Protein AF-A0AAI8B9B4-F1 (afdb_monomer)

Mean predicted aligned error: 6.03 Å

Foldseek 3Di:
DDPPPPPDPFDKDWDFPVCCVPPVQVPHDSVVVLVVCVVVVQWDADPVRHRWDWDQDPPPGIGTTTIGTPCVVVDDD

Sequence (77 aa):
MSTGDAEHVETEYLIEAAVFCKDMCAGFDHKMVVKALMKHGVLMPRSDGYPYRQEYVPGYGKFMVYRVRPSIFTLEL

Nearest PDB structures (foldseek):
  8tch-assembly1_A  TM=7.693E-01  e=9.198E-01  Staphylococcus aureus
  8tch-assembly1_B  TM=7.638E-01  e=1.827E+00  Staphylococcus aureus
  2qnd-assembly2_B  TM=3.434E-01  e=3.203E+00  Homo sapiens

Secondary structure (DSSP, 8-state):
--TTS-S-----EEEEHHHIIIIITTTS-HHHHHHHHHHTT-B---TTS-S-EEEEETTTEEEEEEEE-GGGGG---

Organism: NCBI:txid342113

pLDDT: mean 89.44, std 14.4, range [42.53, 97.69]

Solvent-accessible surface area (backbone atoms only — not comparable to full-atom values): 4821 Å² total; per-residue (Å²): 134,79,98,72,85,78,86,76,83,80,64,74,44,80,41,45,46,68,53,43,51,59,65,73,24,57,98,52,62,48,69,57,52,52,52,51,36,42,73,72,62,24,39,54,48,48,98,88,64,44,60,56,45,80,43,77,44,89,98,78,45,77,43,51,23,31,38,34,42,64,58,62,83,73,62,85,132

Structure (mmCIF, N/CA/C/O backbone):
data_AF-A0AAI8B9B4-F1
#
_entry.id   AF-A0AAI8B9B4-F1
#
loop_
_atom_site.group_PDB
_atom_site.id
_atom_site.type_symbol
_atom_site.label_atom_id
_atom_site.label_alt_id
_atom_site.label_comp_id
_atom_site.label_asym_id
_atom_site.label_entity_id
_atom_site.label_seq_id
_atom_site.pdbx_PDB_ins_code
_atom_site.Cartn_x
_atom_site.Cartn_y
_atom_site.Cartn_z
_atom_site.occupancy
_atom_site.B_iso_or_equiv
_atom_site.auth_seq_id
_atom_site.auth_comp_id
_atom_site.auth_asym_id
_atom_site.auth_atom_id
_atom_site.pdbx_PDB_model_num
ATOM 1 N N . MET A 1 1 ? 29.447 -20.568 11.091 1.00 42.53 1 MET A N 1
ATOM 2 C CA . MET A 1 1 ? 28.293 -19.757 10.653 1.00 42.53 1 MET A CA 1
ATOM 3 C C . MET A 1 1 ? 27.244 -19.906 11.738 1.00 42.53 1 MET A C 1
ATOM 5 O O . MET A 1 1 ? 26.815 -21.029 11.963 1.00 42.53 1 MET A O 1
ATOM 9 N N . SER A 1 2 ? 26.989 -18.854 12.518 1.00 45.25 2 SER A N 1
ATOM 10 C CA . SER A 1 2 ? 26.100 -18.937 13.684 1.00 45.25 2 SER A CA 1
ATOM 11 C C . SER A 1 2 ? 24.643 -18.906 13.224 1.00 45.25 2 SER A C 1
ATOM 13 O O . SER A 1 2 ? 24.275 -18.072 12.402 1.00 45.25 2 SER A O 1
ATOM 15 N N . THR A 1 3 ? 23.823 -19.816 13.739 1.00 56.09 3 THR A N 1
ATOM 16 C CA . THR A 1 3 ? 22.379 -19.958 13.491 1.00 56.09 3 THR A CA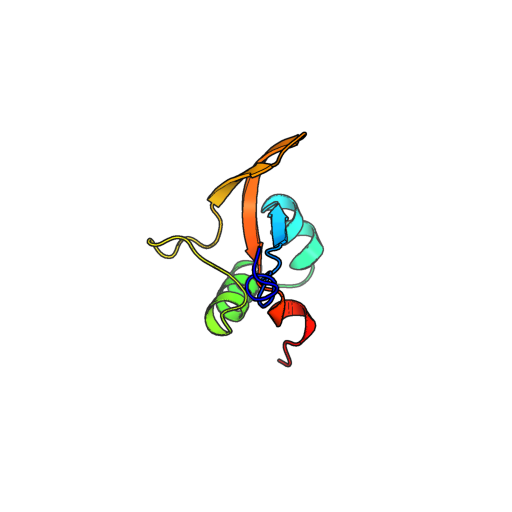 1
ATOM 17 C C . THR A 1 3 ? 21.564 -18.886 14.233 1.00 56.09 3 THR A C 1
ATOM 19 O O . THR A 1 3 ? 20.629 -19.219 14.952 1.00 56.09 3 THR A O 1
ATOM 22 N N . GLY A 1 4 ? 21.968 -17.614 14.131 1.00 50.47 4 GLY A N 1
ATOM 23 C CA . GLY A 1 4 ? 21.384 -16.492 14.884 1.00 50.47 4 GLY A CA 1
ATOM 24 C C . GLY A 1 4 ? 20.800 -15.354 14.039 1.00 50.47 4 GLY A C 1
ATOM 25 O O . GLY A 1 4 ? 20.116 -14.504 14.589 1.00 50.47 4 GLY A O 1
ATOM 26 N N . ASP A 1 5 ? 21.009 -15.347 12.719 1.00 51.12 5 ASP A N 1
ATOM 27 C CA . ASP A 1 5 ? 20.631 -14.214 11.848 1.00 51.12 5 ASP A CA 1
ATOM 28 C C . ASP A 1 5 ? 19.340 -14.457 11.034 1.00 51.12 5 ASP A C 1
ATOM 30 O O . ASP A 1 5 ? 19.128 -13.839 9.992 1.00 51.12 5 ASP A O 1
ATOM 34 N N . ALA A 1 6 ? 18.476 -15.386 11.459 1.00 56.09 6 ALA A N 1
ATOM 35 C CA . ALA A 1 6 ? 17.246 -15.741 10.733 1.00 56.09 6 ALA A CA 1
ATOM 36 C C . ALA A 1 6 ? 15.957 -15.123 11.319 1.00 56.09 6 ALA A C 1
ATOM 38 O O . ALA A 1 6 ? 14.873 -15.354 10.785 1.00 56.09 6 ALA A O 1
ATOM 39 N N . GLU A 1 7 ? 16.040 -14.339 12.396 1.00 56.75 7 GLU A N 1
ATOM 40 C CA . GLU A 1 7 ? 14.867 -13.818 13.112 1.00 56.75 7 GLU A CA 1
ATOM 41 C C . GLU A 1 7 ? 14.605 -12.338 12.803 1.00 56.75 7 GLU A C 1
ATOM 43 O O . GLU A 1 7 ? 14.919 -11.458 13.593 1.00 56.75 7 GLU A O 1
ATOM 48 N N . HIS A 1 8 ? 14.058 -12.089 11.608 1.00 54.62 8 HIS A N 1
ATOM 49 C CA . HIS A 1 8 ? 13.049 -11.064 11.269 1.00 54.62 8 HIS A CA 1
ATOM 50 C C . HIS A 1 8 ? 13.133 -10.712 9.780 1.00 54.62 8 HIS A C 1
ATOM 52 O O . HIS A 1 8 ? 13.599 -9.646 9.380 1.00 54.62 8 HIS A O 1
ATOM 58 N N . VAL A 1 9 ? 12.633 -11.606 8.926 1.00 58.12 9 VAL A N 1
ATOM 59 C CA . VAL A 1 9 ? 12.287 -11.218 7.554 1.00 58.12 9 VAL A CA 1
ATOM 60 C C . VAL A 1 9 ? 10.933 -10.507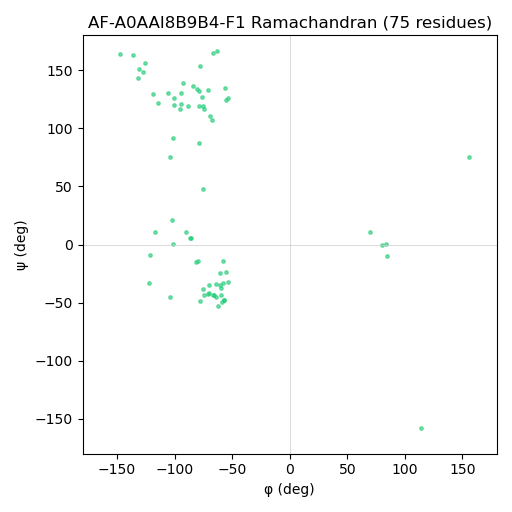 7.609 1.00 58.12 9 VAL A C 1
ATOM 62 O O . VAL A 1 9 ? 9.881 -11.136 7.496 1.00 58.12 9 VAL A O 1
ATOM 65 N N . GLU A 1 10 ? 10.930 -9.191 7.836 1.00 67.56 10 GLU A N 1
ATOM 66 C CA . GLU A 1 10 ? 9.723 -8.387 7.617 1.00 67.56 10 GLU A CA 1
ATOM 67 C C . GLU A 1 10 ? 9.431 -8.367 6.110 1.00 67.56 10 GLU A C 1
ATOM 69 O O . GLU A 1 10 ? 10.153 -7.763 5.319 1.00 67.56 10 GLU A O 1
ATOM 74 N N . THR A 1 11 ? 8.394 -9.095 5.691 1.00 84.62 11 THR A N 1
ATOM 75 C CA . THR A 1 11 ? 7.983 -9.136 4.283 1.00 84.62 11 THR A CA 1
ATOM 76 C C . THR A 1 11 ? 7.283 -7.831 3.927 1.00 84.62 11 THR A C 1
ATOM 78 O O . THR A 1 11 ? 6.222 -7.529 4.461 1.00 84.62 11 THR A O 1
ATOM 81 N N . GLU A 1 12 ? 7.847 -7.048 3.015 1.00 89.50 12 GLU A N 1
ATOM 82 C CA . GLU A 1 12 ? 7.184 -5.852 2.498 1.00 89.50 12 GLU A CA 1
ATOM 83 C C . GLU A 1 12 ? 6.395 -6.169 1.229 1.00 89.50 12 GLU A C 1
ATOM 85 O O . GLU A 1 12 ? 6.881 -6.872 0.343 1.00 89.50 12 GLU A O 1
ATOM 90 N N . TYR A 1 13 ? 5.199 -5.593 1.107 1.00 93.88 13 TYR A N 1
ATOM 91 C CA . TYR A 1 13 ? 4.376 -5.724 -0.092 1.00 93.88 13 TYR A CA 1
ATOM 92 C C . TYR A 1 13 ? 4.412 -4.426 -0.894 1.00 93.88 13 TYR A C 1
ATOM 94 O O . TYR A 1 13 ? 4.190 -3.337 -0.35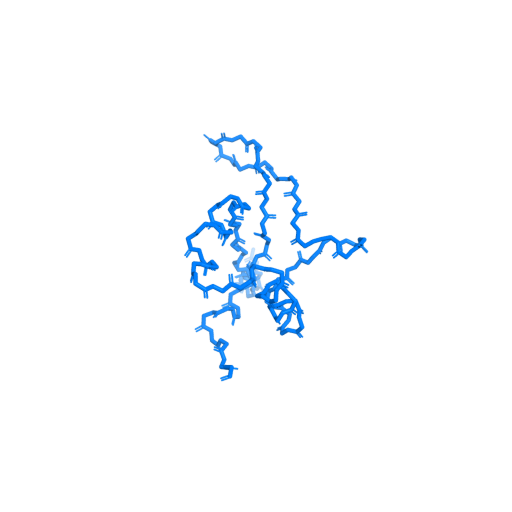7 1.00 93.88 13 TYR A O 1
ATOM 102 N N . LEU A 1 14 ? 4.681 -4.546 -2.193 1.00 95.50 14 LEU A N 1
ATOM 103 C CA . LEU A 1 14 ? 4.584 -3.445 -3.144 1.00 95.50 14 LEU A CA 1
ATOM 104 C C . LEU A 1 14 ? 3.272 -3.580 -3.907 1.00 95.50 14 LEU A C 1
ATOM 106 O O . LEU A 1 14 ? 3.048 -4.583 -4.580 1.00 95.50 14 LEU A O 1
ATOM 110 N N . ILE A 1 15 ? 2.418 -2.566 -3.811 1.00 96.00 15 ILE A N 1
ATOM 111 C CA . ILE A 1 15 ? 1.151 -2.520 -4.543 1.00 96.00 15 ILE A CA 1
ATOM 112 C C . ILE A 1 15 ? 1.222 -1.369 -5.529 1.00 96.00 15 ILE A C 1
ATOM 114 O O . ILE A 1 15 ? 1.421 -0.224 -5.126 1.00 96.00 15 ILE A O 1
ATOM 118 N N . GLU A 1 16 ? 1.061 -1.658 -6.818 1.00 97.19 16 GLU A N 1
ATOM 119 C CA . GLU A 1 16 ? 1.020 -0.622 -7.846 1.00 97.19 16 GLU A CA 1
ATOM 120 C C . GLU A 1 16 ? -0.076 0.407 -7.536 1.00 97.19 16 GLU A C 1
ATOM 122 O O . GLU A 1 16 ? -1.205 0.056 -7.198 1.00 97.19 16 GLU A O 1
ATOM 127 N N . ALA A 1 17 ? 0.242 1.693 -7.670 1.00 97.12 17 ALA A N 1
ATOM 128 C CA . ALA A 1 17 ? -0.657 2.781 -7.315 1.00 97.12 17 ALA A CA 1
ATOM 129 C C . ALA A 1 17 ? -1.962 2.760 -8.125 1.00 97.12 17 ALA A C 1
ATOM 131 O O . ALA A 1 17 ? -3.022 3.066 -7.582 1.00 97.12 17 ALA A O 1
ATOM 132 N N . ALA A 1 18 ? -1.904 2.358 -9.399 1.00 95.75 18 ALA A N 1
ATOM 133 C CA . ALA A 1 18 ? -3.090 2.216 -10.236 1.00 95.75 18 ALA A CA 1
ATOM 134 C C . ALA A 1 18 ? -4.028 1.115 -9.709 1.00 95.75 18 ALA A C 1
ATOM 136 O O . ALA A 1 18 ? -5.228 1.351 -9.569 1.00 95.75 18 ALA A O 1
ATOM 137 N N . VAL A 1 19 ? -3.472 -0.046 -9.347 1.00 96.94 19 VAL A N 1
ATOM 138 C CA . VAL A 1 19 ? -4.203 -1.189 -8.769 1.00 96.94 19 VAL A CA 1
ATOM 139 C C . VAL A 1 19 ? -4.755 -0.844 -7.388 1.00 96.94 19 VAL A C 1
ATOM 141 O O . VAL A 1 19 ? -5.920 -1.102 -7.098 1.00 96.94 19 VAL A O 1
ATOM 144 N N . PHE A 1 20 ? -3.958 -0.189 -6.544 1.00 96.62 20 PHE A N 1
ATOM 145 C CA . PHE A 1 20 ? -4.396 0.249 -5.222 1.00 96.62 20 PHE A CA 1
ATOM 146 C C . PHE A 1 20 ? -5.628 1.163 -5.311 1.00 96.62 20 PHE A C 1
ATOM 148 O O . PHE A 1 20 ? -6.619 0.959 -4.612 1.00 96.62 20 PHE A O 1
ATOM 155 N N . CYS A 1 21 ? -5.594 2.157 -6.200 1.00 95.19 21 CYS A N 1
ATOM 156 C CA . CYS A 1 21 ? -6.709 3.084 -6.367 1.00 95.19 21 CYS A CA 1
ATOM 157 C C . CYS A 1 21 ? -7.936 2.421 -7.003 1.00 95.19 21 CYS A C 1
ATOM 159 O O . CYS A 1 21 ? -9.056 2.702 -6.584 1.00 95.19 21 CYS A O 1
ATOM 161 N N . LYS A 1 22 ? -7.739 1.576 -8.020 1.00 97.00 22 LYS A N 1
ATOM 162 C CA . LYS A 1 22 ? -8.837 0.983 -8.787 1.00 97.00 22 LYS A CA 1
ATOM 163 C C . LYS A 1 22 ? -9.513 -0.171 -8.051 1.00 97.00 22 LYS A C 1
ATOM 165 O O . LYS A 1 22 ? -10.737 -0.206 -7.993 1.00 97.00 22 LYS A O 1
ATOM 170 N N . ASP A 1 23 ? -8.720 -1.099 -7.526 1.00 97.06 23 ASP A N 1
ATOM 171 C CA . ASP A 1 23 ? -9.212 -2.395 -7.063 1.00 97.06 23 ASP A CA 1
ATOM 172 C C . ASP A 1 23 ? -9.291 -2.446 -5.533 1.00 97.06 23 ASP A C 1
ATOM 174 O O . ASP A 1 23 ? -10.315 -2.844 -4.985 1.00 97.06 23 ASP A O 1
ATOM 178 N N . MET A 1 24 ? -8.259 -1.978 -4.818 1.00 93.50 24 MET A N 1
ATOM 179 C CA . MET A 1 24 ? -8.279 -2.008 -3.346 1.00 93.50 24 MET A CA 1
ATOM 180 C C . MET A 1 24 ? -9.179 -0.938 -2.733 1.00 93.50 24 MET A C 1
ATOM 182 O O . MET A 1 24 ? -9.839 -1.189 -1.729 1.00 93.50 24 MET A O 1
ATOM 186 N N . CYS A 1 25 ? -9.199 0.261 -3.315 1.00 96.00 25 CYS A N 1
ATOM 187 C CA . CYS A 1 25 ? -10.045 1.357 -2.840 1.00 96.00 25 CYS A CA 1
ATOM 188 C C . CYS A 1 25 ? -11.430 1.371 -3.499 1.00 96.00 25 CYS A C 1
ATOM 190 O O . CYS A 1 25 ? -12.151 2.358 -3.357 1.00 96.00 25 CYS A O 1
ATOM 192 N N . ALA A 1 26 ? -11.815 0.325 -4.235 1.00 96.44 26 ALA A N 1
ATOM 193 C CA . ALA A 1 26 ? -13.103 0.277 -4.917 1.00 96.44 26 ALA A CA 1
ATOM 194 C C . ALA A 1 26 ? -14.259 0.516 -3.927 1.00 96.44 26 ALA A C 1
ATOM 196 O O . ALA A 1 26 ? -14.386 -0.173 -2.918 1.00 96.44 26 ALA A O 1
ATOM 197 N N . GLY A 1 27 ? -15.099 1.516 -4.211 1.00 96.94 27 GLY A N 1
ATOM 198 C CA . GLY A 1 27 ? -16.215 1.904 -3.339 1.00 96.94 27 GLY A CA 1
ATOM 199 C C . GLY A 1 27 ? -15.854 2.845 -2.181 1.00 96.94 27 GLY A C 1
ATOM 200 O O . GLY A 1 27 ? -16.749 3.246 -1.441 1.00 96.94 27 GLY A O 1
ATOM 201 N N . PHE A 1 28 ? -14.589 3.256 -2.047 1.00 96.50 28 PHE A N 1
ATOM 202 C CA . PHE A 1 28 ? -14.122 4.196 -1.025 1.00 96.50 28 PHE A CA 1
ATOM 203 C C . PHE A 1 28 ? -13.378 5.390 -1.644 1.00 96.50 28 PHE A C 1
ATOM 205 O O . PHE A 1 28 ? -12.808 5.305 -2.731 1.00 96.50 28 PHE A O 1
ATOM 212 N N . ASP A 1 29 ? -13.328 6.520 -0.929 1.00 96.56 29 ASP A N 1
ATOM 213 C CA . ASP A 1 29 ? -12.403 7.602 -1.285 1.00 96.56 29 ASP A CA 1
ATOM 214 C C . ASP A 1 29 ? -10.968 7.139 -1.006 1.00 96.56 29 ASP A C 1
ATOM 216 O O . ASP A 1 29 ? -10.546 7.005 0.149 1.00 96.56 29 ASP A O 1
ATOM 220 N N . HIS A 1 30 ? -10.200 6.932 -2.076 1.00 95.88 30 HIS A N 1
ATOM 221 C CA . HIS A 1 30 ? -8.819 6.468 -1.998 1.00 95.88 30 HIS A CA 1
ATOM 222 C C . HIS A 1 30 ? -7.942 7.345 -1.083 1.00 95.88 30 HIS A C 1
ATOM 224 O O . HIS A 1 30 ? -7.045 6.836 -0.413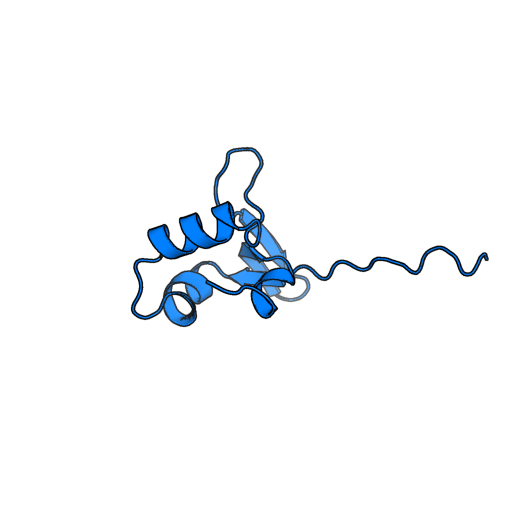 1.00 95.88 30 HIS A O 1
ATOM 230 N N . LYS A 1 31 ? -8.196 8.658 -0.985 1.00 95.94 31 LYS A N 1
ATOM 231 C CA . LYS A 1 31 ? -7.433 9.554 -0.099 1.00 95.94 31 LYS A CA 1
ATOM 232 C C . LYS A 1 31 ? -7.741 9.284 1.367 1.00 95.94 31 LYS A C 1
ATOM 234 O O . LYS A 1 31 ? -6.845 9.415 2.201 1.00 95.94 31 LYS A O 1
ATOM 239 N N . MET A 1 32 ? -8.984 8.925 1.690 1.00 97.38 32 MET A N 1
ATOM 240 C CA . MET A 1 32 ? -9.369 8.557 3.053 1.00 97.38 32 MET A CA 1
ATOM 241 C C . MET A 1 32 ? -8.767 7.210 3.444 1.00 97.38 32 MET A C 1
ATOM 243 O O . MET A 1 32 ? -8.199 7.107 4.530 1.00 97.38 32 MET A O 1
ATOM 247 N N . VAL A 1 33 ? -8.789 6.227 2.537 1.00 96.50 33 VAL A N 1
ATOM 248 C CA . VAL A 1 33 ? -8.139 4.923 2.753 1.00 96.50 33 VAL A CA 1
ATOM 249 C C . VAL A 1 33 ? -6.644 5.103 3.015 1.00 96.50 33 VAL A C 1
ATOM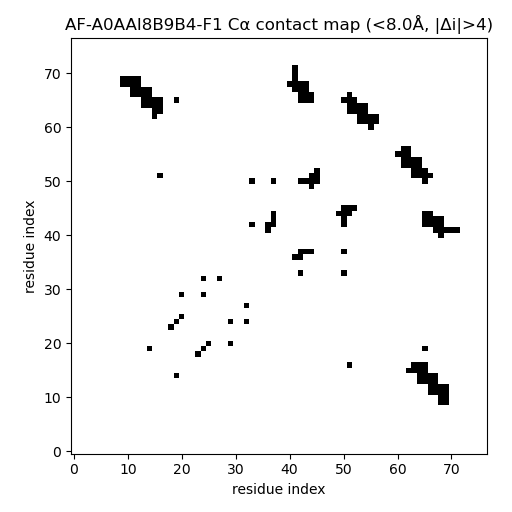 251 O O . VAL A 1 33 ? -6.134 4.618 4.022 1.00 96.50 33 VAL A O 1
ATOM 254 N N . VAL A 1 34 ? -5.942 5.875 2.177 1.00 97.19 34 VAL A N 1
ATOM 255 C CA . VAL A 1 34 ? -4.511 6.166 2.373 1.00 97.19 34 VAL A CA 1
ATOM 256 C C . VAL A 1 34 ? -4.253 6.804 3.736 1.00 97.19 3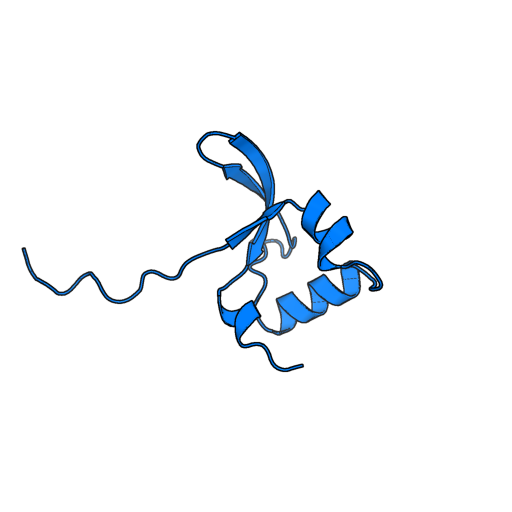4 VAL A C 1
ATOM 258 O O . VAL A 1 34 ? -3.368 6.353 4.460 1.00 97.19 34 VAL A O 1
ATOM 261 N N . LYS A 1 35 ? -5.032 7.824 4.122 1.00 96.94 35 LYS A N 1
ATOM 262 C CA . LYS A 1 35 ? -4.881 8.474 5.432 1.00 96.94 35 LYS A CA 1
ATOM 263 C C . LYS A 1 35 ? -5.091 7.498 6.587 1.00 96.94 35 LYS A C 1
ATOM 265 O O . LYS A 1 35 ? -4.316 7.534 7.539 1.00 96.94 35 LYS A O 1
ATOM 270 N N . ALA A 1 36 ? -6.104 6.637 6.508 1.00 96.25 36 ALA A N 1
ATOM 271 C CA . ALA A 1 36 ? -6.365 5.627 7.526 1.00 96.25 36 ALA A CA 1
ATOM 272 C C . ALA A 1 36 ? -5.190 4.645 7.632 1.00 96.25 36 ALA A C 1
ATOM 274 O O . ALA A 1 36 ? -4.604 4.497 8.701 1.00 96.25 36 ALA A O 1
ATOM 275 N N . LEU A 1 37 ? -4.759 4.053 6.519 1.00 96.19 37 LEU A N 1
ATOM 276 C CA . LEU A 1 37 ? -3.661 3.086 6.534 1.00 96.19 37 LEU A CA 1
ATOM 277 C C . LEU A 1 37 ? -2.324 3.708 6.971 1.00 96.19 37 LEU A C 1
ATOM 279 O O . LEU A 1 37 ? -1.540 3.050 7.651 1.00 96.19 37 LEU A O 1
ATOM 283 N N . MET A 1 38 ? -2.062 4.978 6.643 1.00 96.44 38 MET A N 1
ATOM 284 C CA . MET A 1 38 ? -0.907 5.712 7.178 1.00 96.44 38 MET A CA 1
ATOM 285 C C . MET A 1 38 ? -1.025 5.934 8.690 1.00 96.44 38 MET A C 1
ATOM 287 O O . MET A 1 38 ? -0.055 5.722 9.412 1.00 96.44 38 MET A O 1
ATOM 291 N N . LYS A 1 39 ? -2.210 6.318 9.185 1.00 95.88 39 LYS A N 1
ATOM 292 C CA . LYS A 1 39 ? -2.471 6.510 10.621 1.00 95.88 39 LYS A CA 1
ATOM 293 C C . LYS A 1 39 ? -2.229 5.227 11.423 1.00 95.88 39 LYS A C 1
ATOM 295 O O . LYS A 1 39 ? -1.710 5.303 12.530 1.00 95.88 39 LYS A O 1
ATOM 300 N N . HIS A 1 40 ? -2.570 4.069 10.861 1.00 95.88 40 HIS A N 1
ATOM 301 C CA . HIS A 1 40 ? -2.353 2.759 11.482 1.00 95.88 40 HIS A CA 1
ATOM 302 C C . HIS A 1 40 ? -0.954 2.169 11.214 1.00 95.88 40 HIS A C 1
ATOM 304 O O . HIS A 1 40 ? -0.687 1.028 11.580 1.00 95.88 40 HIS A O 1
ATOM 310 N N . GLY A 1 41 ? -0.049 2.917 10.570 1.00 94.81 41 GLY A N 1
ATOM 311 C CA . GLY A 1 41 ? 1.322 2.473 10.291 1.00 94.81 41 GLY A CA 1
ATOM 312 C C . GLY A 1 41 ? 1.432 1.350 9.254 1.00 94.81 41 GLY A C 1
ATOM 313 O O . GLY A 1 41 ? 2.505 0.776 9.085 1.00 94.81 41 GLY A O 1
ATOM 314 N N . VAL A 1 42 ? 0.341 1.035 8.554 1.00 95.88 42 VAL A N 1
ATOM 315 C CA . VAL A 1 42 ? 0.289 -0.006 7.522 1.00 95.88 42 VAL A CA 1
ATOM 316 C C . VAL A 1 42 ? 0.982 0.460 6.244 1.00 95.88 42 VAL A C 1
ATOM 318 O O . VAL A 1 42 ? 1.751 -0.294 5.647 1.00 95.88 42 VAL A O 1
ATOM 321 N N . LEU A 1 43 ? 0.741 1.707 5.831 1.00 96.44 43 LEU A N 1
ATOM 322 C CA . LEU A 1 43 ? 1.467 2.315 4.717 1.00 96.44 43 LEU A CA 1
ATOM 323 C C . LEU A 1 43 ? 2.790 2.909 5.192 1.00 96.44 43 LEU A C 1
ATOM 325 O O . LEU A 1 43 ? 2.841 3.615 6.197 1.00 96.44 43 LEU A O 1
ATOM 329 N N . MET A 1 44 ? 3.848 2.668 4.419 1.00 95.62 44 MET A N 1
ATOM 330 C CA . MET A 1 44 ? 5.173 3.244 4.637 1.00 95.62 44 MET A CA 1
ATOM 331 C C . MET A 1 44 ? 5.406 4.410 3.670 1.00 95.62 44 MET A C 1
ATOM 333 O O . MET A 1 44 ? 5.884 4.182 2.551 1.00 95.62 44 MET A O 1
ATOM 337 N N . PRO A 1 45 ? 5.073 5.653 4.068 1.00 96.12 45 PRO A N 1
ATOM 338 C CA . PRO A 1 45 ? 5.282 6.813 3.218 1.00 96.12 45 PRO A CA 1
ATOM 339 C C . PRO A 1 45 ? 6.773 7.084 3.003 1.00 96.12 45 PRO A C 1
ATOM 341 O O . PRO A 1 45 ? 7.653 6.597 3.720 1.00 96.12 45 PRO A O 1
ATOM 344 N N . ARG A 1 46 ? 7.056 7.915 2.006 1.00 95.88 46 ARG A N 1
ATOM 345 C CA . ARG A 1 46 ? 8.360 8.561 1.848 1.00 95.88 46 ARG A CA 1
ATOM 346 C C . ARG A 1 46 ? 8.654 9.488 3.032 1.00 95.88 46 ARG A C 1
ATOM 348 O O . ARG A 1 46 ? 7.760 9.872 3.782 1.00 95.88 46 ARG A O 1
ATOM 355 N N . SER A 1 47 ? 9.910 9.907 3.148 1.00 93.81 47 SER A N 1
ATOM 356 C CA . SER A 1 47 ? 10.349 10.878 4.159 1.00 93.81 47 SER A CA 1
ATOM 357 C C . SER A 1 47 ? 9.650 12.241 4.056 1.00 93.81 47 SER A C 1
ATOM 359 O O . SER A 1 47 ? 9.537 12.935 5.058 1.00 93.81 47 SER A O 1
ATOM 361 N N . ASP A 1 48 ? 9.144 12.612 2.876 1.00 95.62 48 ASP A N 1
ATOM 362 C CA . ASP A 1 48 ? 8.351 13.828 2.634 1.00 95.62 48 ASP A CA 1
ATOM 363 C C . ASP A 1 48 ? 6.843 13.646 2.899 1.00 95.62 48 ASP A C 1
ATOM 365 O O . ASP A 1 48 ? 6.047 14.545 2.633 1.00 95.62 48 ASP A O 1
ATOM 369 N N . GLY A 1 49 ? 6.432 12.482 3.408 1.00 94.62 49 GLY A N 1
ATOM 370 C CA . GLY A 1 49 ? 5.036 12.156 3.690 1.00 94.62 49 GLY A CA 1
ATOM 371 C C . GLY A 1 49 ? 4.227 11.730 2.464 1.00 94.62 49 GLY A C 1
ATOM 372 O O . GLY A 1 49 ? 3.050 11.397 2.607 1.00 94.62 49 GLY A O 1
ATOM 373 N N . TYR A 1 50 ? 4.821 11.695 1.267 1.00 96.56 50 TYR A N 1
ATOM 374 C CA . TYR A 1 50 ? 4.104 11.247 0.079 1.00 96.56 50 TYR A CA 1
ATOM 375 C C . TYR A 1 50 ? 3.859 9.723 0.142 1.00 96.56 50 TYR A C 1
ATOM 377 O O . TYR A 1 50 ? 4.781 8.964 0.466 1.00 96.56 50 TYR A O 1
ATOM 385 N N . PRO A 1 51 ? 2.632 9.241 -0.134 1.00 96.56 51 PRO A N 1
ATOM 386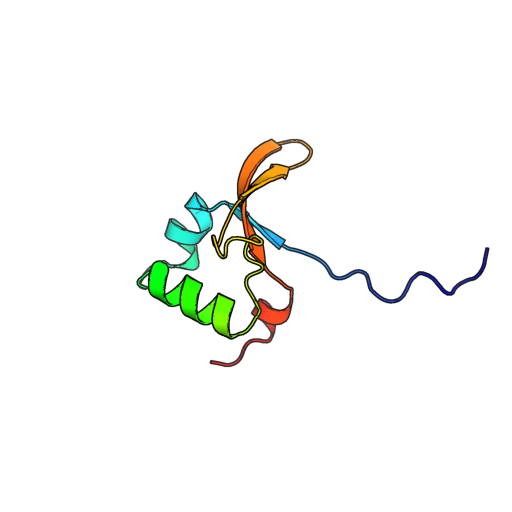 C CA . PRO A 1 51 ? 2.218 7.904 0.298 1.00 96.56 51 PRO A CA 1
ATOM 387 C C . PRO A 1 51 ? 2.703 6.756 -0.602 1.00 96.56 51 PRO A C 1
ATOM 389 O O . PRO A 1 51 ? 2.663 5.601 -0.184 1.00 96.56 51 PRO A O 1
ATOM 392 N N . TYR A 1 52 ? 3.168 7.054 -1.817 1.00 96.38 52 TYR A N 1
ATOM 393 C CA . TYR A 1 52 ? 3.701 6.071 -2.764 1.00 96.38 52 TYR A CA 1
ATOM 394 C C . TYR A 1 52 ? 4.991 6.577 -3.425 1.00 96.38 52 TYR A C 1
ATOM 396 O O . TYR A 1 52 ? 5.314 7.764 -3.379 1.00 96.38 52 TYR A O 1
ATOM 404 N N . ARG A 1 53 ? 5.781 5.693 -4.034 1.00 96.75 53 ARG A N 1
ATOM 405 C CA . ARG A 1 53 ? 7.053 6.070 -4.674 1.00 96.75 53 ARG A CA 1
ATOM 406 C C . ARG A 1 53 ? 7.355 5.212 -5.886 1.00 96.75 53 ARG A C 1
ATOM 408 O O . ARG A 1 53 ? 6.743 4.167 -6.056 1.00 96.75 53 ARG A O 1
ATOM 415 N N . GLN A 1 54 ? 8.278 5.666 -6.725 1.00 97.44 54 GLN A N 1
ATOM 416 C CA . GLN A 1 54 ? 8.744 4.835 -7.825 1.00 97.44 54 GLN A CA 1
ATOM 417 C C . GLN A 1 54 ? 9.708 3.777 -7.285 1.00 97.44 54 GLN A C 1
ATOM 419 O O . GLN A 1 54 ? 10.682 4.133 -6.627 1.00 97.44 54 GLN A O 1
ATOM 424 N N . GLU A 1 55 ? 9.450 2.510 -7.586 1.00 96.19 55 GLU A N 1
ATOM 425 C CA . GLU A 1 55 ? 10.320 1.384 -7.249 1.00 96.19 55 GLU A CA 1
ATOM 426 C C . GLU A 1 55 ? 10.623 0.542 -8.477 1.00 96.19 55 GLU A C 1
ATOM 428 O O . GLU A 1 55 ? 9.792 0.431 -9.379 1.00 96.19 55 GLU A O 1
ATOM 433 N N . TYR A 1 56 ? 11.810 -0.063 -8.507 1.00 95.62 56 TYR A N 1
ATOM 434 C CA . TYR A 1 56 ? 12.141 -1.081 -9.498 1.00 95.62 56 TYR A CA 1
ATOM 435 C C . TYR A 1 56 ? 11.717 -2.458 -8.987 1.00 95.62 56 TYR A C 1
ATOM 437 O O . TYR A 1 56 ? 12.220 -2.935 -7.972 1.00 95.62 56 TYR A O 1
ATOM 445 N N . VAL A 1 57 ? 10.814 -3.103 -9.719 1.00 89.69 57 VAL A N 1
ATOM 446 C CA . VAL A 1 57 ? 10.364 -4.470 -9.478 1.00 89.69 57 VAL A CA 1
ATOM 447 C C . VAL A 1 57 ? 11.180 -5.409 -10.373 1.00 89.69 57 VAL A C 1
ATOM 449 O O . VAL A 1 57 ? 11.089 -5.311 -11.607 1.00 89.69 57 VAL A O 1
ATOM 452 N N . PRO A 1 58 ? 11.981 -6.321 -9.788 1.00 91.00 58 PRO A N 1
ATOM 453 C CA . PRO A 1 58 ? 12.791 -7.265 -10.549 1.00 91.00 58 PRO A CA 1
ATOM 454 C C . PRO A 1 58 ? 11.952 -8.061 -11.552 1.00 91.00 58 PRO A C 1
ATOM 456 O O . PRO A 1 58 ? 10.950 -8.666 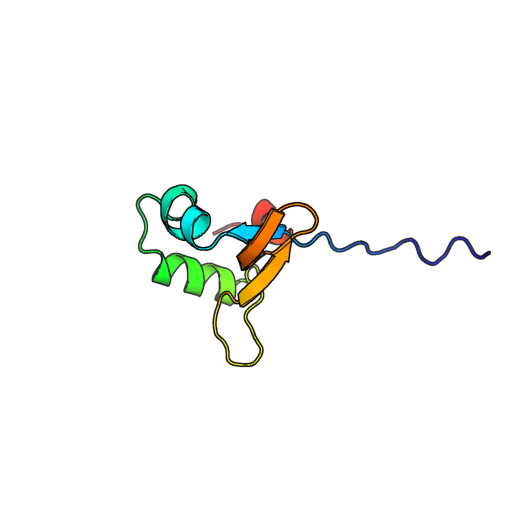-11.187 1.00 91.00 58 PRO A O 1
ATOM 459 N N . GLY A 1 59 ? 12.359 -8.047 -12.822 1.00 94.56 59 GLY A N 1
ATOM 460 C CA . GLY A 1 59 ? 11.670 -8.764 -13.901 1.00 94.56 59 GLY A CA 1
ATOM 461 C C . GLY A 1 59 ? 10.494 -8.022 -14.547 1.00 94.56 59 GLY A C 1
ATOM 462 O O . GLY A 1 59 ? 10.039 -8.460 -15.597 1.00 94.56 59 GLY A O 1
ATOM 463 N N . TYR A 1 60 ? 10.042 -6.892 -13.990 1.00 90.56 60 TYR A N 1
ATOM 464 C CA . TYR A 1 60 ? 8.884 -6.146 -14.511 1.00 90.56 60 TYR A CA 1
ATOM 465 C C . TYR A 1 60 ? 9.205 -4.694 -14.888 1.00 90.56 60 TYR A C 1
ATOM 467 O O . TYR A 1 60 ? 8.633 -4.170 -15.840 1.00 90.56 60 TYR A O 1
ATOM 475 N N . GLY A 1 61 ? 10.125 -4.031 -14.179 1.00 95.12 61 GLY A N 1
ATOM 476 C CA . GLY A 1 61 ? 10.497 -2.637 -14.446 1.00 95.12 61 GLY A CA 1
ATOM 477 C C . GLY A 1 61 ? 10.120 -1.684 -13.316 1.00 95.12 61 GLY A C 1
ATOM 478 O O . GLY A 1 61 ? 10.008 -2.090 -12.164 1.00 95.12 61 GLY A O 1
ATOM 479 N N . LYS A 1 62 ? 9.990 -0.388 -13.621 1.00 97.06 62 LYS A N 1
ATOM 480 C CA . LYS A 1 62 ? 9.705 0.647 -12.615 1.00 97.06 62 LYS A CA 1
ATOM 481 C C . LYS A 1 62 ? 8.210 0.933 -12.505 1.00 97.06 62 LYS A C 1
ATOM 483 O O . LYS A 1 62 ? 7.588 1.257 -13.511 1.00 97.06 62 LYS A O 1
ATOM 488 N N . PHE A 1 63 ? 7.681 0.942 -11.286 1.00 97.38 63 PHE A N 1
ATOM 489 C CA . PHE A 1 63 ? 6.270 1.219 -11.000 1.00 97.38 63 PHE A CA 1
ATOM 490 C C . PHE A 1 63 ? 6.127 2.257 -9.895 1.00 97.38 63 PHE A C 1
ATOM 492 O O . PHE A 1 63 ? 6.973 2.345 -9.008 1.00 97.38 63 PHE A O 1
ATOM 499 N N . MET A 1 64 ? 5.039 3.026 -9.920 1.00 97.50 64 MET A N 1
ATOM 500 C CA . MET A 1 64 ? 4.620 3.791 -8.746 1.00 97.50 64 MET A CA 1
ATOM 501 C C . MET A 1 64 ? 3.919 2.832 -7.790 1.00 97.50 64 MET A C 1
ATOM 503 O O . MET A 1 64 ? 2.916 2.240 -8.173 1.00 97.50 64 MET A O 1
ATOM 507 N N . VAL A 1 65 ? 4.432 2.667 -6.572 1.00 97.44 65 VAL A N 1
ATOM 508 C CA . VAL A 1 65 ? 3.942 1.669 -5.615 1.00 97.44 65 VAL A CA 1
ATOM 509 C C . VAL A 1 65 ? 3.698 2.255 -4.231 1.00 97.44 65 VAL A C 1
ATOM 511 O O . VAL A 1 65 ? 4.466 3.088 -3.739 1.00 97.44 65 VAL A O 1
ATOM 514 N N . TYR A 1 66 ? 2.644 1.775 -3.583 1.00 97.69 66 TYR A N 1
ATOM 515 C CA . TYR A 1 66 ? 2.473 1.851 -2.140 1.00 97.69 66 TYR A CA 1
ATOM 516 C C . TYR A 1 66 ? 3.288 0.734 -1.489 1.00 97.69 66 TYR A C 1
ATOM 518 O O . TYR A 1 66 ? 3.233 -0.415 -1.928 1.00 97.69 66 TYR A O 1
ATOM 526 N N . ARG A 1 67 ? 4.032 1.070 -0.432 1.00 96.19 67 ARG A N 1
ATOM 527 C CA . ARG A 1 67 ? 4.709 0.087 0.418 1.00 96.19 67 ARG A CA 1
ATOM 528 C C . ARG A 1 67 ? 3.829 -0.243 1.605 1.00 96.19 67 ARG A C 1
ATOM 530 O O . ARG A 1 67 ? 3.492 0.650 2.383 1.00 96.19 67 ARG A O 1
ATOM 537 N N . VAL A 1 68 ? 3.481 -1.513 1.733 1.00 95.94 68 VAL A N 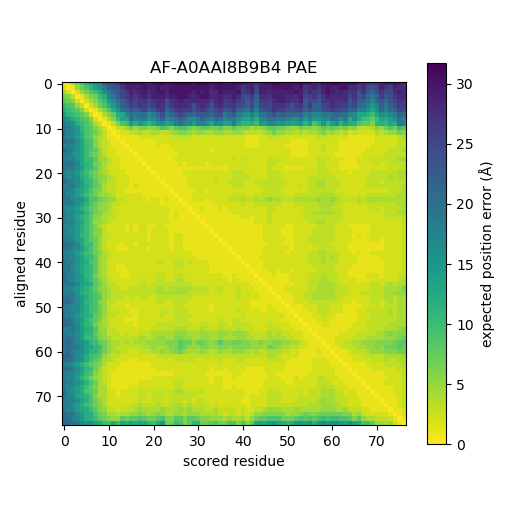1
ATOM 538 C CA . VAL A 1 68 ? 2.506 -2.003 2.702 1.00 95.94 68 VAL A CA 1
ATOM 539 C C . VAL A 1 68 ? 3.182 -2.992 3.642 1.00 95.94 68 VAL A C 1
ATOM 541 O O . VAL A 1 68 ? 3.864 -3.919 3.200 1.00 95.94 68 VAL A O 1
ATOM 544 N N . ARG A 1 69 ? 3.004 -2.781 4.947 1.00 95.44 69 ARG A N 1
ATOM 545 C CA . ARG A 1 69 ? 3.468 -3.703 5.985 1.00 95.44 69 ARG A CA 1
ATOM 546 C C . ARG A 1 69 ? 2.528 -4.911 6.111 1.00 95.44 69 ARG A C 1
ATOM 548 O O . ARG A 1 69 ? 1.326 -4.761 5.883 1.00 95.44 69 ARG A O 1
ATOM 555 N N . PRO A 1 70 ? 3.022 -6.072 6.584 1.00 94.12 70 PRO A N 1
ATOM 556 C CA . PRO A 1 70 ? 2.189 -7.246 6.862 1.00 94.12 70 PRO A CA 1
ATOM 557 C C . PRO A 1 70 ? 1.024 -6.988 7.821 1.00 94.12 70 PRO A C 1
ATOM 559 O O . PRO A 1 70 ? 0.027 -7.703 7.770 1.00 94.12 70 PRO A O 1
ATOM 562 N N . SER A 1 71 ? 1.122 -5.952 8.663 1.00 92.88 71 SER A N 1
ATOM 563 C CA . SER A 1 71 ? 0.072 -5.563 9.609 1.00 92.88 71 SER A CA 1
ATOM 564 C C . SER A 1 71 ? -1.273 -5.244 8.950 1.00 92.88 71 SER A C 1
ATOM 566 O O . SER A 1 71 ? -2.280 -5.226 9.648 1.00 92.88 71 SER A O 1
ATOM 568 N N . ILE A 1 72 ? -1.332 -5.053 7.623 1.00 92.44 72 ILE A N 1
ATOM 569 C CA . ILE A 1 72 ? -2.604 -4.929 6.897 1.00 92.44 72 ILE A CA 1
ATOM 570 C C . ILE A 1 72 ? -3.517 -6.150 7.075 1.00 92.44 72 ILE A C 1
ATOM 572 O O . ILE A 1 72 ? -4.731 -5.992 7.115 1.00 92.44 72 ILE A O 1
ATOM 576 N N . PHE A 1 73 ? -2.955 -7.357 7.205 1.00 90.75 73 PHE A N 1
ATOM 577 C CA . PHE A 1 73 ? -3.735 -8.597 7.299 1.00 90.75 73 PHE A CA 1
ATOM 578 C C . PHE A 1 73 ? -4.305 -8.857 8.695 1.00 90.75 73 PHE A C 1
ATOM 580 O O . PHE A 1 73 ? -5.171 -9.711 8.853 1.00 90.75 73 PHE A O 1
ATOM 587 N N . THR A 1 74 ? -3.820 -8.132 9.701 1.00 91.88 74 THR A N 1
ATOM 588 C CA . THR A 1 74 ? -4.263 -8.236 11.098 1.00 91.88 74 THR A CA 1
ATOM 589 C C . THR A 1 74 ? -4.890 -6.932 11.588 1.00 91.88 74 THR A C 1
ATOM 591 O O . THR A 1 74 ? -5.044 -6.741 12.791 1.00 91.88 74 THR A O 1
ATOM 594 N N . LEU A 1 75 ? -5.165 -5.989 10.682 1.00 89.56 75 LEU A N 1
ATOM 595 C CA . LEU A 1 75 ? -5.744 -4.702 11.031 1.00 89.56 75 LEU A CA 1
ATOM 596 C C . LEU A 1 75 ? -7.233 -4.879 11.346 1.00 89.56 75 LEU A C 1
ATOM 598 O O . LEU A 1 75 ? -8.013 -5.253 10.473 1.00 89.56 75 LEU A O 1
ATOM 602 N N . GLU A 1 76 ? -7.617 -4.542 12.572 1.00 85.12 76 GLU A N 1
ATOM 603 C CA . GLU A 1 76 ? -9.013 -4.392 12.984 1.00 85.12 76 GLU A CA 1
ATOM 604 C C . GLU A 1 76 ? -9.361 -2.892 12.996 1.00 85.12 76 GLU A C 1
ATOM 606 O O . GLU A 1 76 ? -8.623 -2.089 13.578 1.00 85.12 76 GLU A O 1
ATOM 611 N N . LEU A 1 77 ? -10.435 -2.515 12.288 1.00 73.19 77 LEU A N 1
ATOM 612 C CA . LEU A 1 77 ? -10.907 -1.133 12.098 1.00 73.19 77 LEU A CA 1
ATOM 613 C C . LEU A 1 77 ? -12.224 -0.874 12.829 1.00 73.19 77 LEU A C 1
ATOM 615 O O . LEU A 1 77 ? -13.102 -1.763 12.778 1.00 73.19 77 LEU A O 1
#

Radius of gyration: 14.54 Å; Cα contacts (8 Å, |Δi|>4): 90; chains: 1; bounding box: 44×34×29 Å